Protein AF-A0AAN7G6K2-F1 (afdb_monomer)

Secondary structure (DSSP, 8-state):
-HHHHHHHHHHSEEEEEE-----TT---S--EEEEE--TTSPPP-EEEEEETTEEEEEEE----S-SSEETTTTEES--

Foldseek 3Di:
DVVVCVQLVLFARFDDWPPPPPPPPDDDPDTDTDHDHDLVDATDQFDWDDDVPDDTDTDGDDDPPADCADPVRNHHPDD

InterPro domains:
  IPR025836 Zinc knuckle CX2CX4HX4C [PF14392] (56-79)

Radius of gyration: 14.64 Å; Cα contacts (8 Å, |Δi|>4): 105; chains: 1; bounding box: 36×31×40 Å

Organism: Quercus rubra (NCBI:txid3512)

Structure (mmCIF, N/CA/C/O backbone):
data_AF-A0AAN7G6K2-F1
#
_entry.id   AF-A0AAN7G6K2-F1
#
loop_
_atom_site.group_PDB
_atom_site.id
_atom_site.type_symbol
_atom_site.label_atom_id
_atom_site.label_alt_id
_atom_site.label_comp_id
_atom_site.label_asym_id
_atom_site.label_entity_id
_atom_site.label_seq_id
_atom_site.pdbx_PDB_ins_code
_atom_site.Cartn_x
_atom_site.Cartn_y
_atom_site.Cartn_z
_atom_site.occupancy
_atom_site.B_iso_or_equiv
_atom_site.auth_seq_id
_atom_site.auth_comp_id
_atom_site.auth_asym_id
_atom_site.auth_atom_id
_atom_site.pdbx_PDB_model_num
ATOM 1 N N . MET A 1 1 ? 4.862 11.803 -10.967 1.00 61.97 1 MET A N 1
ATOM 2 C CA . MET A 1 1 ? 3.854 11.947 -9.891 1.00 61.97 1 MET A CA 1
ATOM 3 C C . MET A 1 1 ? 2.592 11.138 -10.180 1.00 61.97 1 MET A C 1
ATOM 5 O O . MET A 1 1 ? 2.157 10.400 -9.310 1.00 61.97 1 MET A O 1
ATOM 9 N N . GLU A 1 2 ? 2.060 11.192 -11.404 1.00 80.62 2 GLU A N 1
ATOM 10 C CA . GLU A 1 2 ? 0.848 10.458 -11.810 1.00 80.62 2 GLU A CA 1
ATOM 11 C C . GLU A 1 2 ? 0.880 8.946 -11.508 1.00 80.62 2 GLU A C 1
ATOM 13 O O . GLU A 1 2 ? -0.073 8.420 -10.942 1.00 80.62 2 GLU A O 1
ATOM 18 N N . ASN A 1 3 ? 1.989 8.252 -11.793 1.00 85.88 3 ASN A N 1
ATOM 19 C CA . ASN A 1 3 ? 2.101 6.808 -11.534 1.00 85.88 3 ASN A CA 1
ATOM 20 C C . ASN A 1 3 ? 1.998 6.450 -10.045 1.00 85.88 3 ASN A C 1
ATOM 22 O O . ASN A 1 3 ? 1.401 5.438 -9.704 1.00 85.88 3 ASN A O 1
ATOM 26 N N . LEU A 1 4 ? 2.528 7.288 -9.150 1.00 85.88 4 LEU A N 1
ATOM 27 C CA . LEU A 1 4 ? 2.436 7.046 -7.707 1.00 85.88 4 LEU A CA 1
ATOM 28 C C . LEU A 1 4 ? 1.017 7.261 -7.187 1.00 85.88 4 LEU A C 1
ATOM 30 O O . LEU A 1 4 ? 0.576 6.513 -6.324 1.00 85.88 4 LEU A O 1
ATOM 34 N N . LEU A 1 5 ? 0.284 8.231 -7.745 1.00 85.69 5 LEU A N 1
ATOM 35 C CA . LEU A 1 5 ? -1.138 8.391 -7.440 1.00 85.69 5 LEU A CA 1
ATOM 36 C C . LEU A 1 5 ? -1.932 7.186 -7.942 1.00 85.69 5 LEU A C 1
ATOM 38 O O . LEU A 1 5 ? -2.802 6.705 -7.227 1.00 85.69 5 LEU A O 1
ATOM 42 N N . LYS A 1 6 ? -1.623 6.680 -9.143 1.00 89.44 6 LYS A N 1
ATOM 43 C CA . LYS A 1 6 ? -2.242 5.461 -9.684 1.00 89.44 6 LYS A CA 1
ATOM 44 C C . LYS A 1 6 ? -1.991 4.263 -8.771 1.00 89.44 6 LYS A C 1
ATOM 46 O O . LYS A 1 6 ? -2.950 3.604 -8.402 1.00 89.44 6 LYS A O 1
ATOM 51 N N . ILE A 1 7 ? -0.744 4.043 -8.350 1.00 91.06 7 ILE A N 1
ATOM 52 C CA . ILE A 1 7 ? -0.378 2.962 -7.422 1.00 91.06 7 ILE A CA 1
ATOM 53 C C . ILE A 1 7 ? -1.075 3.144 -6.068 1.00 91.06 7 ILE A C 1
ATOM 55 O O . ILE A 1 7 ? -1.684 2.208 -5.565 1.00 91.06 7 ILE A O 1
ATOM 59 N N . GLY A 1 8 ? -1.058 4.353 -5.498 1.00 89.69 8 GLY A N 1
ATOM 60 C CA . GLY A 1 8 ? -1.758 4.650 -4.246 1.00 89.69 8 GLY A CA 1
ATOM 61 C C . GLY A 1 8 ? -3.260 4.372 -4.331 1.00 89.69 8 GLY A C 1
ATOM 62 O O . GLY A 1 8 ? -3.825 3.808 -3.401 1.00 89.69 8 GLY A O 1
ATOM 63 N N . ARG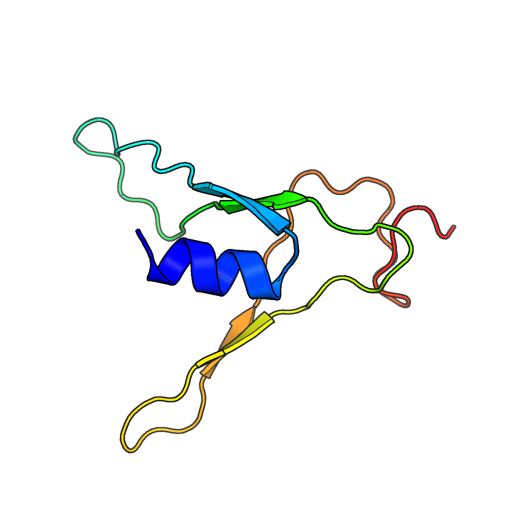 A 1 9 ? -3.885 4.672 -5.481 1.00 91.12 9 ARG A N 1
ATOM 64 C CA . ARG A 1 9 ? -5.299 4.367 -5.763 1.00 91.12 9 ARG A CA 1
ATOM 65 C C . ARG A 1 9 ? -5.630 2.878 -5.777 1.00 91.12 9 ARG A C 1
ATOM 67 O O . ARG A 1 9 ? -6.791 2.528 -5.611 1.00 91.12 9 ARG A O 1
ATOM 74 N N . MET A 1 10 ? -4.633 2.013 -5.962 1.00 91.75 10 MET A N 1
ATOM 75 C CA . MET A 1 10 ? -4.819 0.565 -5.850 1.00 91.75 10 MET A CA 1
ATOM 76 C C . MET A 1 10 ? -4.956 0.128 -4.391 1.00 91.75 10 MET A C 1
ATOM 78 O O . MET A 1 10 ? -5.594 -0.880 -4.131 1.00 91.75 10 MET A O 1
ATOM 82 N N . ALA A 1 11 ? -4.363 0.871 -3.451 1.00 90.62 11 ALA A N 1
ATOM 83 C CA . ALA A 1 11 ? -4.382 0.558 -2.024 1.00 90.62 11 ALA A CA 1
ATOM 84 C C . ALA A 1 11 ? -5.516 1.257 -1.253 1.00 90.62 11 ALA A C 1
ATOM 86 O O . ALA A 1 11 ? -5.864 0.804 -0.168 1.00 90.62 11 ALA A O 1
ATOM 87 N N . GLY A 1 12 ? -6.050 2.366 -1.774 1.00 90.00 12 GLY A N 1
ATOM 88 C CA . GLY A 1 12 ? -7.068 3.202 -1.132 1.00 90.00 12 GLY A CA 1
ATOM 89 C C . GLY A 1 12 ? -7.222 4.545 -1.848 1.00 90.00 12 GLY A C 1
ATOM 90 O O . GLY A 1 12 ? -6.702 4.737 -2.940 1.00 90.00 12 GLY A O 1
ATOM 91 N N . PHE A 1 13 ? -7.901 5.524 -1.261 1.00 89.44 13 PHE A N 1
ATOM 92 C CA . PHE A 1 13 ? -7.963 6.866 -1.841 1.00 89.44 13 PHE A CA 1
ATOM 93 C C . PHE A 1 13 ? -6.646 7.617 -1.584 1.00 89.44 13 PHE A C 1
ATOM 95 O O . PHE A 1 13 ? -6.321 7.965 -0.453 1.00 89.44 13 PHE A O 1
ATOM 102 N N . ALA A 1 14 ? -5.849 7.844 -2.633 1.00 84.94 14 ALA A N 1
ATOM 103 C CA . ALA A 1 14 ? -4.552 8.517 -2.519 1.00 84.94 14 ALA A CA 1
ATOM 104 C C . ALA A 1 14 ? -4.715 10.008 -2.172 1.00 84.94 14 ALA A C 1
ATOM 106 O O . ALA A 1 14 ? -5.208 10.783 -2.992 1.00 84.94 14 ALA A O 1
ATOM 107 N N . LEU A 1 15 ? -4.264 10.391 -0.973 1.00 81.75 15 LEU A N 1
ATOM 108 C CA . LEU A 1 15 ? -4.381 11.742 -0.420 1.00 81.75 15 LEU A CA 1
ATOM 109 C C . LEU A 1 15 ? -3.149 12.599 -0.720 1.00 81.75 15 LEU A C 1
ATOM 111 O O . LEU A 1 15 ? -3.274 13.747 -1.136 1.00 81.75 15 LEU A O 1
ATOM 115 N N . GLU A 1 16 ? -1.956 12.046 -0.501 1.00 77.69 16 GLU A N 1
ATOM 116 C CA . GLU A 1 16 ? -0.699 12.792 -0.582 1.00 77.69 16 GLU A CA 1
ATOM 117 C C . GLU A 1 16 ? 0.444 11.860 -0.987 1.00 77.69 16 GLU A C 1
ATOM 119 O O . GLU A 1 16 ? 0.535 10.721 -0.523 1.00 77.69 16 GLU A O 1
ATOM 124 N N . ILE A 1 17 ? 1.326 12.334 -1.864 1.00 73.19 17 ILE A N 1
ATOM 125 C CA . ILE A 1 17 ? 2.584 11.646 -2.148 1.00 73.19 17 ILE A CA 1
ATOM 126 C C . ILE A 1 17 ? 3.651 12.371 -1.353 1.00 73.19 17 ILE A C 1
ATOM 128 O O . ILE A 1 17 ? 4.065 13.465 -1.737 1.00 73.19 17 ILE A O 1
ATOM 132 N N . ASP A 1 18 ? 4.120 11.733 -0.286 1.00 65.75 18 ASP A N 1
ATOM 133 C CA . ASP A 1 18 ? 5.299 12.193 0.430 1.00 65.75 18 ASP A CA 1
ATOM 134 C C . ASP A 1 18 ? 6.534 11.897 -0.433 1.00 65.75 18 ASP A C 1
ATOM 136 O O . ASP A 1 18 ? 7.274 10.929 -0.247 1.00 65.75 18 ASP A O 1
ATOM 140 N N . PHE A 1 19 ? 6.790 12.771 -1.406 1.00 59.25 19 PHE A N 1
ATOM 141 C CA . PHE A 1 19 ? 8.164 13.082 -1.754 1.00 59.25 19 PHE A CA 1
ATOM 142 C C . PHE A 1 19 ? 8.674 13.977 -0.633 1.00 59.25 19 PHE A C 1
ATOM 144 O O . PHE A 1 19 ? 8.705 15.199 -0.763 1.00 59.25 19 PHE A O 1
ATOM 151 N N . ILE A 1 20 ? 9.144 13.379 0.462 1.00 55.75 20 ILE A N 1
ATOM 152 C CA . ILE A 1 20 ? 10.221 14.048 1.182 1.00 55.75 20 ILE A CA 1
ATOM 153 C C . ILE A 1 20 ? 11.361 14.045 0.171 1.00 55.75 20 ILE A C 1
ATOM 155 O O . ILE A 1 20 ? 12.054 13.035 0.026 1.00 55.75 20 ILE A O 1
ATOM 159 N N . VAL A 1 21 ? 11.464 15.132 -0.609 1.00 49.00 21 VAL A N 1
ATOM 160 C CA . VAL A 1 21 ? 12.606 15.413 -1.476 1.00 49.00 21 VAL A CA 1
ATOM 161 C C . VAL A 1 21 ? 13.809 15.043 -0.630 1.00 49.00 21 VAL A C 1
ATOM 163 O O . VAL A 1 21 ? 13.895 15.535 0.502 1.00 49.00 21 VAL A O 1
ATOM 166 N N . PRO A 1 22 ? 14.661 14.103 -1.072 1.00 49.62 22 PRO A N 1
ATOM 167 C CA . PRO A 1 22 ? 15.823 13.776 -0.283 1.00 49.62 22 PRO A CA 1
ATOM 168 C C . PRO A 1 22 ? 16.548 15.101 -0.089 1.00 49.62 22 PRO A C 1
ATOM 170 O O . PRO A 1 22 ? 16.987 15.710 -1.062 1.00 49.62 22 PRO A O 1
ATOM 173 N N . SER A 1 23 ? 16.612 15.581 1.157 1.00 51.56 23 SER A N 1
ATOM 174 C CA . SER A 1 23 ? 17.628 16.555 1.531 1.00 51.56 23 SER A CA 1
ATOM 175 C C . SER A 1 23 ? 18.913 16.017 0.920 1.00 51.56 23 SER A C 1
ATOM 177 O O . SER A 1 23 ? 19.188 14.825 1.123 1.00 51.56 23 SER A O 1
ATOM 179 N N . GLU A 1 24 ? 19.575 16.814 0.082 1.00 51.19 24 GLU A N 1
ATOM 180 C CA . GLU A 1 24 ? 20.679 16.369 -0.770 1.00 51.19 24 GLU A CA 1
ATOM 181 C C . GLU A 1 24 ? 21.541 15.326 -0.034 1.00 51.19 24 GLU A C 1
ATOM 183 O O . GLU A 1 24 ? 22.132 15.618 1.002 1.00 51.19 24 GLU A O 1
ATOM 188 N N . GLY A 1 25 ? 21.507 14.068 -0.497 1.00 55.78 25 GLY A N 1
ATOM 189 C CA . GLY A 1 25 ? 22.271 12.964 0.101 1.00 55.78 25 GLY A CA 1
ATOM 190 C C . GLY A 1 25 ? 21.486 11.807 0.739 1.00 55.78 25 GLY A C 1
ATOM 191 O O . GLY A 1 25 ? 22.09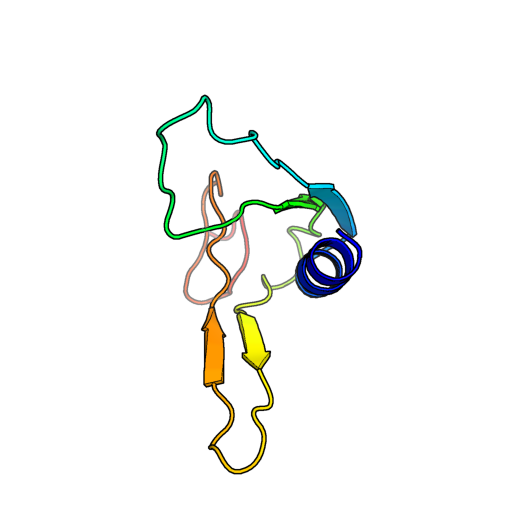2 10.773 1.013 1.00 55.78 25 GLY A O 1
ATOM 192 N N . VAL A 1 26 ? 20.162 11.887 0.933 1.00 59.28 26 VAL A N 1
ATOM 193 C CA . VAL A 1 26 ? 19.397 10.751 1.501 1.00 59.28 26 VAL A CA 1
ATOM 194 C C . VAL A 1 26 ? 18.901 9.796 0.405 1.00 59.28 26 VAL A C 1
ATOM 196 O O . VAL A 1 26 ? 17.799 9.942 -0.115 1.00 59.28 26 VAL A O 1
ATOM 199 N N . TRP A 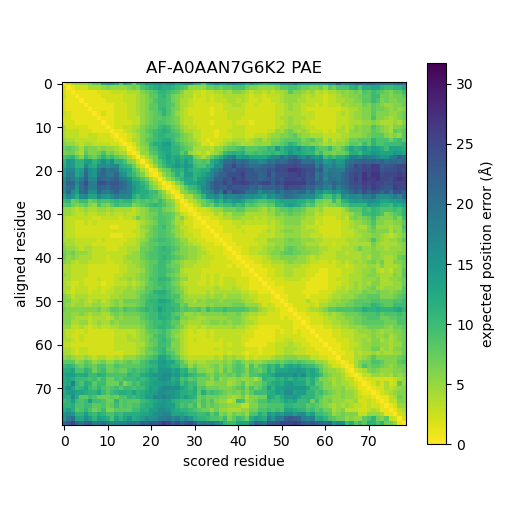1 27 ? 19.687 8.769 0.072 1.00 59.72 27 TRP A N 1
ATOM 200 C CA . TRP A 1 27 ? 19.214 7.645 -0.748 1.00 59.72 27 TRP A CA 1
ATOM 201 C C . TRP A 1 27 ? 18.222 6.788 0.047 1.00 59.72 27 TRP A C 1
ATOM 203 O O . TRP A 1 27 ? 18.589 6.165 1.044 1.00 59.72 27 TRP A O 1
ATOM 213 N N . ARG A 1 28 ? 16.965 6.714 -0.402 1.00 68.44 28 ARG A N 1
ATOM 214 C CA . ARG A 1 28 ? 15.957 5.799 0.157 1.00 68.44 28 ARG A CA 1
ATOM 215 C C . ARG A 1 28 ? 15.615 4.728 -0.869 1.00 68.44 28 ARG A C 1
ATOM 217 O O . ARG A 1 28 ? 15.543 5.003 -2.061 1.00 68.44 28 ARG A O 1
ATOM 224 N N . ARG A 1 29 ? 15.393 3.501 -0.397 1.00 75.69 29 ARG A N 1
ATOM 225 C CA . ARG A 1 29 ? 15.036 2.342 -1.240 1.00 75.69 29 ARG A CA 1
ATOM 226 C C . ARG A 1 29 ? 13.523 2.187 -1.452 1.00 75.69 29 ARG A C 1
ATOM 228 O O . ARG A 1 29 ? 13.093 1.162 -1.963 1.00 75.69 29 ARG A O 1
ATOM 235 N N . TYR A 1 30 ? 12.721 3.156 -1.014 1.00 77.88 30 TYR A N 1
ATOM 236 C CA . TYR A 1 30 ? 11.261 3.092 -1.041 1.00 77.88 30 TYR A CA 1
ATOM 237 C C . TYR A 1 30 ? 10.644 4.486 -1.197 1.00 77.88 30 TYR A C 1
ATOM 239 O O . TYR A 1 30 ? 11.287 5.497 -0.911 1.00 77.88 30 TYR A O 1
ATOM 247 N N . ILE A 1 31 ? 9.384 4.510 -1.631 1.00 82.75 31 ILE A N 1
ATOM 248 C CA . ILE A 1 31 ? 8.530 5.697 -1.741 1.00 82.75 31 ILE A CA 1
ATOM 249 C C . ILE A 1 31 ? 7.314 5.467 -0.842 1.00 82.75 31 ILE A C 1
ATOM 251 O O 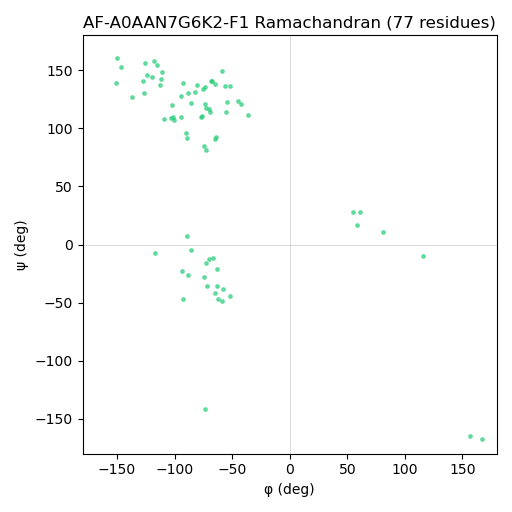. ILE A 1 31 ? 6.840 4.337 -0.735 1.00 82.75 31 ILE A O 1
ATOM 255 N N . GLN A 1 32 ? 6.820 6.521 -0.196 1.00 85.88 32 GLN A N 1
ATOM 256 C CA . GLN A 1 32 ? 5.633 6.471 0.655 1.00 85.88 32 GLN A CA 1
ATOM 257 C C . GLN A 1 32 ? 4.501 7.279 0.018 1.00 85.88 32 GLN A C 1
ATOM 259 O O . GLN A 1 32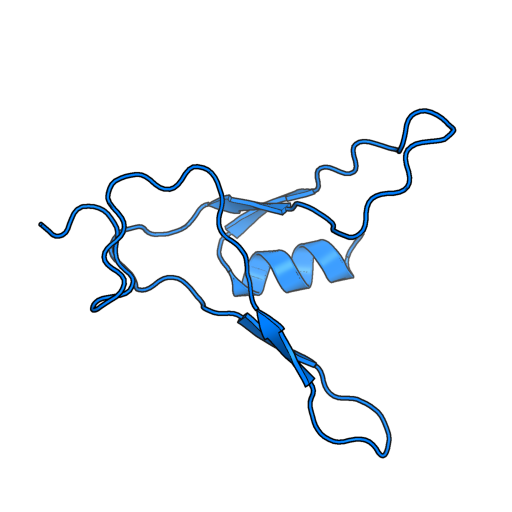 ? 4.710 8.368 -0.514 1.00 85.88 32 GLN A O 1
ATOM 264 N N . VAL A 1 33 ? 3.293 6.725 0.066 1.00 87.81 33 VAL A N 1
ATOM 265 C CA . VAL A 1 33 ? 2.064 7.395 -0.365 1.00 87.81 33 VAL A CA 1
ATOM 266 C C . VAL A 1 33 ? 1.082 7.315 0.789 1.00 87.81 33 VAL A C 1
ATOM 268 O O . VAL A 1 33 ? 0.872 6.245 1.359 1.00 87.81 33 VAL A O 1
ATOM 271 N N . LYS A 1 34 ? 0.488 8.450 1.140 1.00 88.50 34 LYS A N 1
ATOM 272 C CA . LYS A 1 34 ? -0.564 8.525 2.141 1.00 88.50 34 LYS A CA 1
ATOM 273 C C . LYS A 1 34 ? -1.898 8.247 1.464 1.00 88.50 34 LYS A C 1
ATOM 275 O O . LYS A 1 34 ? -2.285 8.940 0.521 1.00 88.50 34 LYS A O 1
ATOM 280 N N . VAL A 1 35 ? -2.585 7.227 1.953 1.00 89.00 35 VAL A N 1
ATOM 281 C CA . VAL A 1 35 ? -3.874 6.771 1.434 1.00 89.00 35 VAL A CA 1
ATOM 282 C C . VAL A 1 35 ? -4.906 6.765 2.556 1.00 89.00 35 VAL A C 1
ATOM 284 O O . VAL A 1 35 ? -4.574 6.494 3.7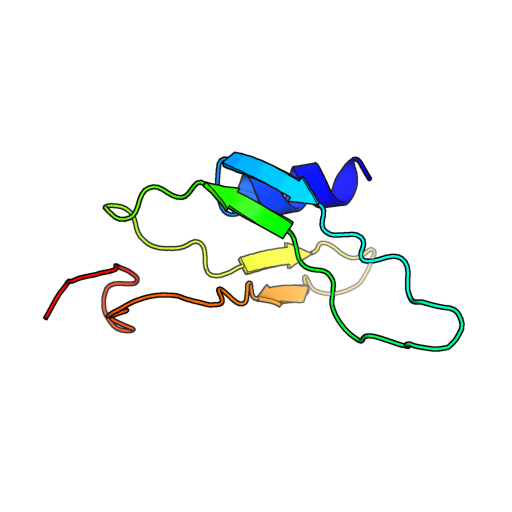09 1.00 89.00 35 VAL A O 1
ATOM 287 N N . GLU A 1 36 ? -6.149 7.067 2.214 1.00 90.50 36 GLU A N 1
ATOM 288 C CA . GLU A 1 36 ? -7.317 6.754 3.030 1.00 90.50 36 GLU A CA 1
ATOM 289 C C . GLU A 1 36 ? -7.807 5.355 2.652 1.00 90.50 36 GLU A C 1
ATOM 291 O O . GLU A 1 36 ? -7.944 5.039 1.469 1.00 90.50 36 GLU A O 1
ATOM 296 N N . VAL A 1 37 ? -8.027 4.502 3.646 1.00 88.44 37 VAL A N 1
ATOM 297 C CA . VAL A 1 37 ? -8.414 3.099 3.456 1.00 88.44 37 VAL A CA 1
ATOM 298 C C . VAL A 1 37 ? -9.662 2.807 4.276 1.00 88.44 37 VAL A C 1
ATOM 300 O O . VAL A 1 37 ? -9.783 3.289 5.403 1.00 88.44 37 VAL A O 1
ATOM 303 N N . ASP A 1 38 ? -10.584 2.018 3.725 1.00 88.00 38 ASP A N 1
ATOM 304 C CA . ASP A 1 38 ? -11.708 1.493 4.498 1.00 88.00 38 ASP A CA 1
ATOM 305 C C . ASP A 1 38 ? -11.211 0.341 5.374 1.00 88.00 38 ASP A C 1
ATOM 307 O O . ASP A 1 38 ? -10.853 -0.726 4.881 1.00 88.00 38 ASP A O 1
ATOM 311 N N . VAL A 1 39 ? -11.178 0.570 6.684 1.00 84.94 39 VAL A N 1
ATOM 312 C CA . VAL A 1 39 ? -10.668 -0.392 7.670 1.00 84.94 39 VAL A CA 1
ATOM 313 C C . VAL A 1 39 ? -11.568 -1.617 7.850 1.00 84.94 39 VAL A C 1
ATOM 315 O O . VAL A 1 39 ? -11.137 -2.594 8.458 1.00 84.94 39 VAL A O 1
ATOM 318 N N . ASN A 1 40 ? -12.799 -1.573 7.330 1.00 85.19 40 ASN A N 1
ATOM 319 C CA . ASN A 1 40 ? -13.734 -2.698 7.347 1.00 85.19 40 ASN A CA 1
ATOM 320 C C . ASN A 1 40 ? -13.522 -3.652 6.162 1.00 85.19 40 ASN A C 1
ATOM 322 O O . ASN A 1 40 ? -14.187 -4.686 6.079 1.00 85.19 40 ASN A O 1
ATOM 326 N N . CYS A 1 41 ? -12.626 -3.311 5.234 1.00 84.00 41 CYS A N 1
ATOM 327 C CA . CYS A 1 41 ? -12.258 -4.147 4.103 1.00 84.00 41 CYS A CA 1
ATOM 328 C C . CYS A 1 41 ? -10.820 -4.666 4.242 1.00 84.00 41 CYS A C 1
ATOM 330 O O . CYS A 1 41 ? -9.965 -3.961 4.784 1.00 84.00 41 CYS A O 1
ATOM 332 N N . PRO A 1 42 ? -10.534 -5.876 3.725 1.00 85.06 42 PRO A N 1
ATOM 333 C CA . PRO A 1 42 ? -9.177 -6.390 3.644 1.00 85.06 42 PRO A CA 1
ATOM 334 C C . PRO A 1 42 ? -8.220 -5.403 2.977 1.00 85.06 42 PRO A C 1
ATOM 336 O O . PRO A 1 42 ? -8.532 -4.819 1.935 1.00 85.06 42 PRO A O 1
ATOM 339 N N . PHE A 1 43 ? -7.035 -5.244 3.557 1.00 88.69 43 PHE A N 1
ATOM 340 C CA . PHE A 1 43 ? -5.987 -4.408 2.984 1.00 88.69 43 PHE A CA 1
ATOM 341 C C . PHE A 1 43 ? -5.447 -5.036 1.696 1.00 88.69 43 PHE A C 1
ATOM 343 O O . PHE A 1 43 ? -5.243 -6.245 1.609 1.00 88.69 43 PHE A O 1
ATOM 350 N N . VAL A 1 44 ? -5.172 -4.208 0.687 1.00 90.69 44 VAL A N 1
ATOM 351 C CA . VAL A 1 44 ? -4.650 -4.688 -0.598 1.00 90.69 44 VAL A CA 1
ATOM 352 C C . VAL A 1 44 ? -3.186 -5.110 -0.425 1.00 90.69 44 VAL A C 1
ATOM 354 O O . VAL A 1 44 ? -2.336 -4.273 -0.139 1.00 90.69 44 VAL A O 1
ATOM 357 N N . PRO A 1 45 ? -2.823 -6.386 -0.627 1.00 90.81 45 PRO A N 1
ATOM 358 C CA . PRO A 1 45 ? -1.481 -6.869 -0.287 1.00 90.81 45 PRO A CA 1
ATOM 359 C C . PRO A 1 45 ? -0.384 -6.374 -1.243 1.00 90.81 45 PRO A C 1
ATOM 361 O O . PRO A 1 45 ? 0.809 -6.487 -0.947 1.00 90.81 45 PRO A O 1
ATOM 364 N N . GLY A 1 46 ? -0.760 -5.860 -2.413 1.00 93.56 46 GLY A N 1
ATOM 365 C CA . GLY A 1 46 ? 0.165 -5.454 -3.460 1.00 93.56 46 GLY A CA 1
ATOM 366 C C . GLY A 1 46 ? -0.482 -5.443 -4.837 1.00 93.56 46 GLY A C 1
ATOM 367 O O . GLY A 1 46 ? -1.705 -5.493 -4.964 1.00 93.56 46 GLY A O 1
ATOM 368 N N . PHE A 1 47 ? 0.353 -5.396 -5.870 1.00 93.69 47 PHE A N 1
ATOM 369 C CA . PHE A 1 47 ? -0.088 -5.454 -7.258 1.00 93.69 47 PHE A CA 1
ATOM 370 C C . PHE A 1 47 ? 0.928 -6.171 -8.157 1.00 93.69 47 PHE A C 1
ATOM 372 O O . PHE A 1 47 ? 2.128 -6.145 -7.866 1.00 93.69 47 PHE A O 1
ATOM 379 N N . PRO A 1 48 ? 0.482 -6.796 -9.261 1.00 94.81 48 PRO A N 1
ATOM 380 C CA . PRO A 1 48 ? 1.391 -7.321 -10.267 1.00 94.81 48 PRO A CA 1
ATOM 381 C C . PRO A 1 48 ? 1.967 -6.173 -11.104 1.00 94.81 48 PRO A C 1
ATOM 383 O O . PRO A 1 48 ? 1.245 -5.284 -11.553 1.00 94.81 48 PRO A O 1
ATOM 386 N N . LEU A 1 49 ? 3.276 -6.199 -11.326 1.00 93.62 49 LEU A N 1
ATOM 387 C CA . LEU A 1 49 ? 3.969 -5.339 -12.273 1.00 93.62 49 LEU A CA 1
ATOM 388 C C . LEU A 1 49 ? 4.305 -6.154 -13.519 1.00 93.62 49 LEU A C 1
ATOM 390 O O . LEU A 1 49 ? 5.205 -7.001 -13.487 1.00 93.62 49 LEU A O 1
ATOM 394 N N . GLU A 1 50 ? 3.596 -5.857 -14.604 1.00 93.62 50 GLU A N 1
ATOM 395 C CA . GLU A 1 50 ? 3.894 -6.384 -15.933 1.00 93.62 50 GLU A CA 1
ATOM 396 C C . GLU A 1 50 ? 5.257 -5.867 -16.405 1.00 93.62 50 GLU A C 1
ATOM 398 O O . GLU A 1 50 ? 5.621 -4.702 -16.199 1.00 93.62 50 GLU A O 1
ATOM 403 N N . ARG A 1 51 ? 6.042 -6.754 -17.016 1.00 93.38 51 ARG A N 1
ATOM 404 C CA . ARG A 1 51 ? 7.384 -6.446 -17.511 1.00 93.38 51 ARG A CA 1
ATOM 405 C C . ARG A 1 51 ? 7.567 -7.066 -18.885 1.00 93.38 51 ARG A C 1
ATOM 407 O O . ARG A 1 51 ? 7.401 -8.272 -19.041 1.00 93.38 51 ARG A O 1
ATOM 414 N N . ASP A 1 52 ? 7.972 -6.260 -19.858 1.00 95.88 52 ASP A N 1
ATOM 415 C CA . ASP A 1 52 ? 8.172 -6.734 -21.227 1.00 95.88 52 ASP A CA 1
ATOM 416 C C . ASP A 1 52 ? 9.129 -7.931 -21.270 1.00 95.88 52 ASP A C 1
ATOM 418 O O . ASP A 1 52 ? 10.271 -7.861 -20.810 1.00 95.88 52 ASP A O 1
ATOM 422 N N . HIS A 1 53 ? 8.641 -9.040 -21.831 1.00 95.44 53 HIS A N 1
ATOM 423 C CA . HIS A 1 53 ? 9.371 -10.303 -21.991 1.00 95.44 53 HIS A CA 1
ATOM 424 C C . HIS A 1 53 ? 9.888 -10.946 -20.691 1.00 95.44 53 HIS A C 1
ATOM 426 O O . HIS A 1 53 ? 10.739 -11.836 -20.741 1.00 95.44 53 HIS A O 1
ATOM 432 N N . LEU A 1 54 ? 9.377 -10.534 -19.532 1.00 96.19 54 LEU A N 1
ATOM 433 C CA . LEU A 1 54 ? 9.726 -11.099 -18.234 1.00 96.19 54 LEU A CA 1
ATOM 434 C C . LEU A 1 54 ? 8.457 -11.551 -17.501 1.00 96.19 54 LEU A C 1
ATOM 436 O O . LEU A 1 54 ? 7.381 -11.022 -17.759 1.00 96.19 54 LEU A O 1
ATOM 440 N N . PRO A 1 55 ? 8.559 -12.503 -16.557 1.00 95.50 55 PRO A N 1
ATOM 441 C CA . PRO A 1 55 ? 7.429 -12.842 -15.700 1.00 95.50 55 PRO A CA 1
ATOM 442 C C . PRO A 1 55 ? 6.949 -11.626 -14.906 1.00 95.50 55 PRO A C 1
ATOM 444 O O . PRO A 1 55 ? 7.769 -10.786 -14.505 1.00 95.50 55 PRO A O 1
ATOM 447 N N . ASP A 1 56 ? 5.656 -11.582 -14.606 1.00 94.44 56 ASP A N 1
ATOM 448 C CA . ASP A 1 56 ? 5.094 -10.563 -13.726 1.00 94.44 56 ASP A CA 1
ATOM 449 C C . ASP A 1 56 ? 5.809 -10.569 -12.378 1.00 94.44 56 ASP A C 1
ATOM 451 O O . ASP A 1 56 ? 6.114 -11.617 -11.797 1.00 94.44 56 ASP A O 1
ATOM 455 N N . LEU A 1 57 ? 6.112 -9.372 -11.887 1.00 95.06 57 LEU A N 1
ATOM 456 C CA . LEU A 1 57 ? 6.711 -9.192 -10.576 1.00 95.06 57 LEU A CA 1
ATOM 457 C C . LEU A 1 57 ? 5.634 -8.739 -9.600 1.00 95.06 57 LEU A C 1
ATOM 459 O O . LEU A 1 57 ? 5.057 -7.671 -9.771 1.00 95.06 57 LEU A O 1
ATOM 463 N N . TRP A 1 58 ? 5.389 -9.515 -8.548 1.00 95.81 58 TRP A N 1
ATOM 464 C CA . TRP A 1 58 ? 4.491 -9.076 -7.486 1.00 95.81 58 TRP A CA 1
ATOM 465 C C . TRP A 1 58 ? 5.162 -8.006 -6.617 1.00 95.81 58 TRP A C 1
ATOM 467 O O . TRP A 1 58 ? 6.214 -8.241 -6.018 1.00 95.81 58 TRP A O 1
ATOM 477 N N . ILE A 1 59 ? 4.550 -6.825 -6.541 1.00 92.88 59 ILE A N 1
ATOM 478 C CA . ILE A 1 59 ? 5.003 -5.709 -5.714 1.00 92.88 59 ILE A CA 1
ATOM 479 C C . ILE A 1 59 ? 4.137 -5.657 -4.463 1.00 92.88 59 ILE A C 1
ATOM 481 O O . ILE A 1 59 ? 2.966 -5.292 -4.526 1.00 92.88 59 ILE A O 1
ATOM 485 N N . HIS A 1 60 ? 4.718 -6.004 -3.316 1.00 92.44 60 HIS A N 1
ATOM 486 C CA . HIS A 1 60 ? 4.021 -5.940 -2.034 1.00 92.44 60 HIS A CA 1
ATOM 487 C C . HIS A 1 60 ? 3.849 -4.497 -1.556 1.00 92.44 60 HIS A C 1
ATOM 489 O O . HIS A 1 60 ? 4.806 -3.716 -1.552 1.00 92.44 60 HIS A O 1
ATOM 495 N N . PHE A 1 61 ? 2.653 -4.170 -1.071 1.00 91.25 61 PHE A N 1
ATOM 496 C CA . PHE A 1 61 ? 2.456 -2.966 -0.277 1.00 91.25 61 PHE A CA 1
ATOM 497 C C . PHE A 1 61 ? 2.893 -3.208 1.163 1.00 91.25 61 PHE A C 1
ATOM 499 O O . PHE A 1 61 ? 2.614 -4.243 1.764 1.00 91.25 61 PHE A O 1
ATOM 506 N N . LYS A 1 62 ? 3.590 -2.221 1.725 1.00 88.50 62 LYS A N 1
ATOM 507 C CA . LYS A 1 62 ? 3.899 -2.167 3.149 1.00 88.50 62 LYS A CA 1
ATOM 508 C C . LYS A 1 62 ? 3.080 -1.045 3.767 1.00 88.50 62 LYS A C 1
ATOM 510 O O . LYS A 1 62 ? 3.376 0.128 3.552 1.00 88.50 62 LYS A O 1
ATOM 515 N N . TYR A 1 63 ? 2.078 -1.419 4.547 1.00 87.75 63 TYR A N 1
ATOM 516 C CA . TYR A 1 63 ? 1.321 -0.481 5.360 1.00 87.75 63 TYR A CA 1
ATOM 517 C C . TY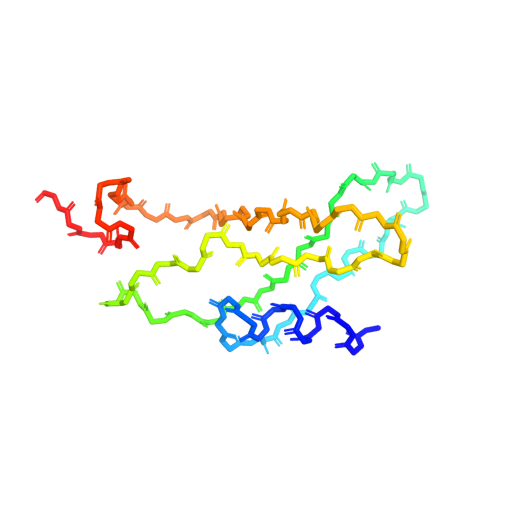R A 1 63 ? 2.081 -0.200 6.657 1.00 87.75 63 TYR A C 1
ATOM 519 O O . TYR A 1 63 ? 2.562 -1.112 7.329 1.00 87.75 63 TYR A O 1
ATOM 527 N N . GLU A 1 64 ? 2.222 1.074 7.003 1.00 83.44 64 GLU A N 1
ATOM 528 C CA . GLU A 1 64 ? 2.887 1.516 8.228 1.00 83.44 64 GLU A CA 1
ATOM 529 C C . GLU A 1 64 ? 1.874 2.202 9.144 1.00 83.44 64 GLU A C 1
ATOM 531 O O . GLU A 1 64 ? 0.880 2.751 8.675 1.00 83.44 64 GLU A O 1
ATOM 536 N N . LYS A 1 65 ? 2.144 2.194 10.456 1.00 77.12 65 LYS A N 1
ATOM 537 C CA . LYS A 1 65 ? 1.271 2.795 11.485 1.00 77.12 65 LYS A CA 1
ATOM 538 C C . LYS A 1 65 ? -0.136 2.172 11.555 1.00 77.12 65 LYS A C 1
ATOM 540 O O . LYS A 1 65 ? -1.083 2.838 11.962 1.00 77.12 65 LYS A O 1
ATOM 545 N N . LEU A 1 66 ? -0.260 0.898 11.180 1.00 79.12 66 LEU A N 1
ATOM 546 C CA . LEU A 1 66 ? -1.456 0.095 11.430 1.00 79.12 66 LEU A CA 1
ATOM 547 C C . LEU A 1 66 ? -1.615 -0.160 12.939 1.00 79.12 66 LEU A C 1
ATOM 549 O O . LEU A 1 66 ? -0.620 -0.372 13.632 1.00 79.12 66 LEU A O 1
ATOM 553 N N . GLY A 1 67 ? -2.857 -0.114 13.435 1.00 76.56 67 GLY A N 1
ATOM 554 C CA . GLY A 1 67 ? -3.211 -0.525 14.801 1.00 76.56 67 GLY A CA 1
ATOM 555 C C . GLY A 1 67 ? -3.177 -2.051 14.963 1.00 76.56 67 GLY A C 1
ATOM 556 O O . GLY A 1 67 ? -2.324 -2.714 14.379 1.00 76.56 67 GLY A O 1
ATOM 557 N N . ASN A 1 68 ? -4.117 -2.631 15.717 1.00 79.25 68 ASN A N 1
ATOM 558 C CA . ASN A 1 68 ? -4.249 -4.091 15.842 1.00 79.25 68 ASN A CA 1
ATOM 559 C C . ASN A 1 68 ? -4.632 -4.715 14.486 1.00 79.25 68 ASN A C 1
ATOM 561 O O . ASN A 1 68 ? -5.809 -4.794 14.153 1.00 79.25 68 ASN A O 1
ATOM 565 N N . PHE A 1 69 ? -3.648 -5.111 13.679 1.00 79.38 69 PHE A N 1
ATOM 566 C CA . PHE A 1 69 ? -3.855 -5.738 12.373 1.00 79.38 69 PHE A CA 1
ATOM 567 C C . PHE A 1 69 ? -3.839 -7.265 12.486 1.00 79.38 69 PHE A C 1
ATOM 569 O O . P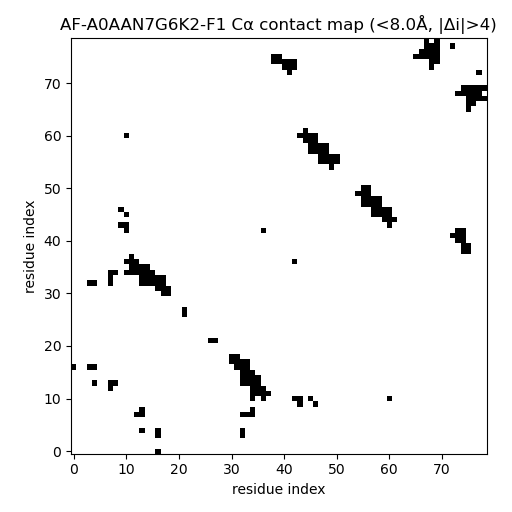HE A 1 69 ? -2.885 -7.841 13.010 1.00 79.38 69 PHE A O 1
ATOM 576 N N . CYS A 1 70 ? -4.873 -7.921 11.959 1.00 76.38 70 CYS A N 1
ATOM 577 C CA . CYS A 1 70 ? -4.984 -9.374 11.942 1.00 76.38 70 CYS A CA 1
ATOM 578 C C . CYS A 1 70 ? -4.452 -9.948 10.622 1.00 76.38 70 CYS A C 1
ATOM 580 O O . CYS A 1 70 ? -5.105 -9.844 9.588 1.00 76.38 70 CYS A O 1
ATOM 582 N N . PHE A 1 71 ? -3.306 -10.634 10.664 1.00 73.75 71 PHE A N 1
ATOM 583 C CA . PHE A 1 71 ? -2.694 -11.280 9.488 1.00 73.75 71 PHE A CA 1
ATOM 584 C C . PHE A 1 71 ? -3.499 -12.458 8.910 1.00 73.75 71 PHE A C 1
ATOM 586 O O . PHE A 1 71 ? -3.164 -12.950 7.838 1.00 73.75 71 PHE A O 1
ATOM 593 N N . GLY A 1 72 ? -4.515 -12.953 9.625 1.00 75.88 72 GLY A N 1
ATOM 594 C CA . GLY A 1 72 ? -5.405 -14.006 9.126 1.00 75.88 72 GLY A CA 1
ATOM 595 C C . GLY A 1 72 ? -6.615 -13.475 8.355 1.00 75.88 72 GLY A C 1
ATOM 596 O O . GLY A 1 72 ? -7.154 -14.189 7.514 1.00 75.88 72 GLY A O 1
ATOM 597 N N . CYS A 1 73 ? -7.048 -12.245 8.648 1.00 74.25 73 CYS A N 1
ATOM 598 C CA . CYS A 1 73 ? -8.258 -11.641 8.080 1.00 74.25 73 CYS A CA 1
ATOM 599 C C . CYS A 1 73 ? -7.973 -10.394 7.234 1.00 74.25 73 CYS A C 1
ATOM 601 O O . CYS A 1 73 ? -8.898 -9.860 6.631 1.00 74.25 73 CYS A O 1
ATOM 603 N N . ASP A 1 74 ? -6.727 -9.915 7.227 1.00 75.19 74 ASP A N 1
ATOM 604 C CA . ASP A 1 74 ? -6.282 -8.680 6.579 1.00 75.19 74 ASP A CA 1
ATOM 605 C C . ASP A 1 74 ? -7.063 -7.431 7.022 1.00 75.19 74 ASP A C 1
ATOM 607 O O . ASP A 1 74 ? -7.175 -6.476 6.263 1.00 75.19 74 ASP A O 1
ATOM 611 N N . LEU A 1 75 ? -7.599 -7.418 8.248 1.00 79.44 75 LEU A N 1
ATOM 612 C CA . LEU A 1 75 ? -8.432 -6.343 8.810 1.00 79.44 75 LEU A CA 1
ATOM 613 C C . LEU A 1 75 ? -7.786 -5.700 10.042 1.00 79.44 75 LEU A C 1
ATOM 615 O O . LEU A 1 75 ? -6.972 -6.316 10.736 1.00 79.44 75 LEU A O 1
ATOM 619 N N . LEU A 1 76 ? -8.195 -4.465 10.347 1.00 82.44 76 LEU A N 1
ATOM 620 C CA . LEU A 1 76 ? -7.858 -3.788 11.602 1.00 82.44 76 LEU A CA 1
ATOM 621 C C . LEU A 1 76 ? -8.937 -4.021 12.668 1.00 82.44 76 LEU A C 1
ATOM 623 O O . LEU A 1 76 ? -10.125 -3.917 12.385 1.00 82.44 76 LEU A O 1
ATOM 627 N N . GLY A 1 77 ? -8.517 -4.251 13.913 1.00 73.25 77 GLY A N 1
ATOM 628 C CA . GLY A 1 77 ? -9.388 -4.294 15.092 1.00 73.25 77 GLY A CA 1
ATOM 629 C C . GLY A 1 77 ? -10.133 -5.61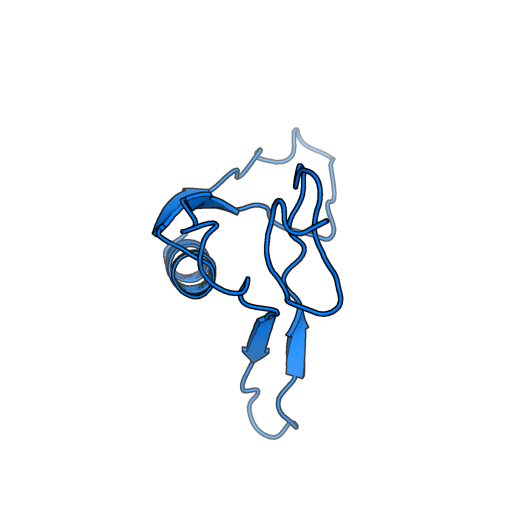2 15.313 1.00 73.25 77 GLY A C 1
ATOM 630 O O . GLY A 1 77 ? -11.024 -5.658 16.156 1.00 73.25 77 GLY A O 1
ATOM 631 N N . HIS A 1 78 ? -9.786 -6.664 14.571 1.00 65.62 78 HIS A N 1
ATOM 632 C CA . HIS A 1 78 ? -10.306 -8.008 14.799 1.00 65.62 78 HIS A CA 1
ATOM 633 C C . HIS A 1 78 ? -9.371 -8.733 15.779 1.00 65.62 78 HIS A C 1
ATOM 635 O O . HIS A 1 78 ? -8.319 -9.223 15.363 1.00 65.62 78 HIS A O 1
ATOM 641 N N . ASP A 1 79 ? -9.721 -8.703 17.069 1.00 60.69 79 ASP A N 1
ATOM 642 C CA . ASP A 1 79 ? -9.126 -9.578 18.093 1.00 60.69 79 ASP A CA 1
ATOM 643 C C . ASP A 1 79 ? -9.654 -11.016 17.941 1.00 60.69 79 ASP A C 1
ATOM 645 O O . ASP A 1 79 ? -10.885 -11.183 17.762 1.00 60.69 79 ASP A O 1
#

pLDDT: mean 81.34, std 12.66, range [49.0, 96.19]

Solvent-accessible surface area (backbone atoms only — not comparable to full-atom values): 5148 Å² total; per-residue (Å²): 111,69,67,58,47,55,55,28,48,69,59,25,53,53,75,46,72,60,70,74,69,54,63,91,83,57,87,69,99,72,86,55,63,44,57,50,64,67,58,93,41,64,62,54,63,52,49,77,42,83,42,92,100,48,76,68,42,79,44,72,57,82,87,75,91,70,73,61,64,26,90,89,68,42,27,57,72,63,128

Mean predicted aligned error: 7.25 Å

Sequence (79 aa):
MENLLKIGRMAGFALEIDFIVPSEGVWRRYIQVKVEVDVNCPFVPGFPLERDHLPDLWIHFKYEKLGNFCFGCDLLGHD